Protein AF-A0A7X9A0V8-F1 (afdb_monomer_lite)

pLDDT: mean 84.68, std 9.71, range [52.78, 97.81]

Radius of gyration: 32.6 Å; chains: 1; bounding box: 62×37×92 Å

Structure (mmCIF, N/CA/C/O backbone):
data_AF-A0A7X9A0V8-F1
#
_entry.id   AF-A0A7X9A0V8-F1
#
loop_
_atom_site.group_PDB
_atom_site.id
_atom_site.type_symbol
_atom_site.label_atom_id
_atom_site.label_alt_id
_atom_site.label_comp_id
_atom_site.label_asym_id
_atom_site.label_entity_id
_atom_site.label_seq_id
_atom_site.pdbx_PDB_ins_code
_atom_site.Cartn_x
_atom_site.Cartn_y
_atom_site.Cartn_z
_atom_site.occupancy
_atom_site.B_iso_or_equiv
_atom_site.auth_seq_id
_atom_site.auth_comp_id
_atom_site.auth_asym_id
_atom_site.auth_atom_id
_atom_site.pdbx_PDB_model_num
ATOM 1 N N . MET A 1 1 ? 18.639 3.190 -56.433 1.00 62.88 1 MET A N 1
ATOM 2 C CA . MET A 1 1 ? 20.080 3.502 -56.586 1.00 62.88 1 MET A CA 1
ATOM 3 C C . MET A 1 1 ? 20.684 4.210 -55.369 1.00 62.88 1 MET A C 1
ATOM 5 O O . MET A 1 1 ? 21.696 3.742 -54.883 1.00 62.88 1 MET A O 1
ATOM 9 N N . ARG A 1 2 ? 20.093 5.290 -54.826 1.00 81.19 2 ARG A N 1
ATOM 10 C CA . ARG A 1 2 ? 20.694 6.038 -53.695 1.00 81.19 2 ARG A CA 1
ATOM 11 C C . ARG A 1 2 ? 20.488 5.408 -52.312 1.00 81.19 2 ARG A C 1
ATOM 13 O O . ARG A 1 2 ? 21.411 5.387 -51.513 1.00 81.19 2 ARG A O 1
ATOM 20 N N . PHE A 1 3 ? 19.305 4.854 -52.045 1.00 81.00 3 PHE A N 1
ATOM 21 C CA . PHE A 1 3 ? 18.973 4.303 -50.724 1.00 81.00 3 PHE A CA 1
ATOM 22 C C . PHE A 1 3 ? 19.807 3.061 -50.373 1.00 81.00 3 PHE A C 1
ATOM 24 O O . PHE A 1 3 ? 20.340 2.962 -49.276 1.00 81.00 3 PHE A O 1
ATOM 31 N N . ALA A 1 4 ? 19.998 2.159 -51.343 1.00 82.25 4 ALA A N 1
ATOM 32 C CA . ALA A 1 4 ? 20.848 0.980 -51.182 1.00 82.25 4 ALA A CA 1
ATOM 33 C C . ALA A 1 4 ? 22.310 1.352 -50.876 1.00 82.25 4 ALA A C 1
ATOM 35 O O . ALA A 1 4 ? 22.925 0.725 -50.023 1.00 82.25 4 ALA A O 1
ATOM 36 N N . PHE A 1 5 ? 22.827 2.407 -51.517 1.00 84.88 5 PHE A N 1
ATOM 37 C CA . PHE A 1 5 ? 24.180 2.916 -51.285 1.00 84.88 5 PHE A CA 1
ATOM 38 C C . PHE A 1 5 ? 24.338 3.544 -49.889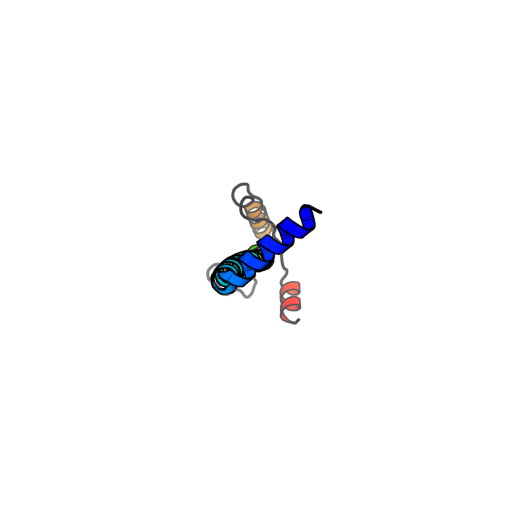 1.00 84.88 5 PHE A C 1
ATOM 40 O O . PHE A 1 5 ? 25.293 3.260 -49.176 1.00 84.88 5 PHE A O 1
ATOM 47 N N . ILE A 1 6 ? 23.362 4.345 -49.453 1.00 86.38 6 ILE A N 1
ATOM 48 C CA . ILE A 1 6 ? 23.363 4.950 -48.110 1.00 86.38 6 ILE A CA 1
ATOM 49 C C . ILE A 1 6 ? 23.315 3.862 -47.026 1.00 86.38 6 ILE A C 1
ATOM 51 O O . ILE A 1 6 ? 24.054 3.923 -46.043 1.00 86.38 6 ILE A O 1
ATOM 55 N N . VAL A 1 7 ? 22.483 2.836 -47.221 1.00 86.81 7 VAL A N 1
ATOM 56 C CA . VAL A 1 7 ? 22.379 1.695 -46.303 1.00 86.81 7 VAL A CA 1
ATOM 57 C C . VAL A 1 7 ? 23.680 0.888 -46.276 1.00 86.81 7 VAL A C 1
ATOM 59 O O . VAL A 1 7 ? 24.153 0.563 -45.188 1.00 86.81 7 VAL A O 1
ATOM 62 N N . SER A 1 8 ? 24.309 0.616 -47.427 1.00 84.75 8 SER A N 1
ATOM 63 C CA . SER A 1 8 ? 25.585 -0.113 -47.472 1.00 84.75 8 SER A CA 1
ATOM 64 C C . SER A 1 8 ? 26.728 0.645 -46.795 1.00 84.75 8 SER A C 1
ATOM 66 O O . SER A 1 8 ? 27.509 0.035 -46.063 1.00 84.75 8 SER A O 1
ATOM 68 N N . GLU A 1 9 ? 26.797 1.966 -46.973 1.00 85.25 9 GLU A N 1
ATOM 69 C CA . GLU A 1 9 ? 27.818 2.807 -46.335 1.00 85.25 9 GLU A CA 1
ATOM 70 C C . GLU A 1 9 ? 27.633 2.833 -44.808 1.00 85.25 9 GLU A C 1
ATOM 72 O O . GLU A 1 9 ? 28.583 2.678 -44.039 1.00 85.25 9 GLU A O 1
ATOM 77 N N . THR A 1 10 ? 26.378 2.938 -44.358 1.00 86.44 10 THR A N 1
ATOM 78 C CA . THR A 1 10 ? 26.016 2.951 -42.932 1.00 86.44 10 THR A CA 1
ATOM 79 C C . THR A 1 10 ? 26.315 1.605 -42.264 1.00 86.44 10 THR A C 1
ATOM 81 O O . THR A 1 10 ? 26.906 1.566 -41.186 1.00 86.44 10 THR A O 1
ATOM 84 N N . LEU A 1 11 ? 25.986 0.484 -42.918 1.00 86.88 11 LEU A N 1
ATOM 85 C CA . LEU A 1 11 ? 26.322 -0.870 -42.450 1.00 86.88 11 LEU A CA 1
ATOM 86 C C . LEU A 1 11 ? 27.836 -1.096 -42.356 1.00 86.88 11 LEU A C 1
ATOM 88 O O . LEU A 1 11 ? 28.306 -1.737 -41.414 1.00 86.88 11 LEU A O 1
ATOM 92 N N . SER A 1 12 ? 28.602 -0.553 -43.305 1.00 87.50 12 SER A N 1
ATOM 93 C CA . SER A 1 12 ? 30.067 -0.568 -43.257 1.00 87.50 12 SER A CA 1
ATOM 94 C C . SER A 1 12 ? 30.593 0.230 -42.054 1.00 87.50 12 SER A C 1
ATOM 96 O O . SER A 1 12 ? 31.433 -0.264 -41.297 1.00 87.50 12 SER A O 1
ATOM 98 N N . GLY A 1 13 ? 30.023 1.415 -41.802 1.00 84.69 13 GLY A N 1
ATOM 99 C CA . GLY A 1 13 ? 30.331 2.245 -40.633 1.00 84.69 13 GLY A CA 1
ATOM 100 C C . GLY A 1 13 ? 30.035 1.561 -39.293 1.00 84.69 13 GLY A C 1
ATOM 101 O O . GLY A 1 13 ? 30.864 1.623 -38.380 1.00 84.69 13 GLY A O 1
ATOM 102 N N . ILE A 1 14 ? 28.906 0.848 -39.194 1.00 88.06 14 ILE A N 1
ATOM 103 C CA . ILE A 1 14 ? 28.520 0.061 -38.010 1.00 88.06 14 ILE A CA 1
ATOM 104 C C . ILE A 1 14 ? 29.478 -1.114 -37.797 1.00 88.06 14 ILE A C 1
ATOM 106 O O . ILE A 1 14 ? 29.947 -1.316 -36.680 1.00 88.06 14 ILE A O 1
ATOM 110 N N . ARG A 1 15 ? 29.822 -1.871 -38.849 1.00 88.56 15 ARG A N 1
ATOM 111 C CA . ARG A 1 15 ? 30.774 -2.993 -38.739 1.00 88.56 15 ARG A CA 1
ATOM 112 C C . ARG A 1 15 ? 32.147 -2.542 -38.260 1.00 88.56 15 ARG A C 1
ATOM 114 O O . ARG A 1 15 ? 32.778 -3.236 -37.470 1.00 88.56 15 ARG A O 1
ATOM 121 N N . ARG A 1 16 ? 32.604 -1.378 -38.719 1.00 90.12 16 ARG A N 1
ATOM 122 C CA . ARG A 1 16 ? 33.923 -0.848 -38.362 1.00 90.12 16 ARG A CA 1
ATOM 123 C C . ARG A 1 16 ? 33.983 -0.293 -36.935 1.00 90.12 16 ARG A C 1
ATOM 125 O O . ARG A 1 16 ? 35.055 -0.290 -36.347 1.00 90.12 16 ARG A O 1
ATOM 132 N N . ASN A 1 17 ? 32.844 0.113 -36.369 1.00 91.94 17 ASN A N 1
ATOM 133 C CA . ASN A 1 17 ? 32.723 0.649 -35.006 1.00 91.94 17 ASN A CA 1
ATOM 134 C C . ASN A 1 17 ? 31.831 -0.220 -34.104 1.00 91.94 17 ASN A C 1
ATOM 136 O O . ASN A 1 17 ? 31.185 0.280 -33.182 1.00 91.94 17 ASN A O 1
ATOM 140 N N . LEU A 1 18 ? 31.796 -1.530 -34.363 1.00 91.56 18 LEU A N 1
ATOM 141 C CA . LEU A 1 18 ? 30.835 -2.452 -33.757 1.00 91.56 18 LEU A CA 1
ATOM 142 C C . LEU A 1 18 ? 30.875 -2.427 -32.220 1.00 91.56 18 LEU A C 1
ATOM 144 O O . LEU A 1 18 ? 29.832 -2.398 -31.578 1.00 91.56 18 LEU A O 1
ATOM 148 N N . SER A 1 19 ? 32.075 -2.384 -31.633 1.00 93.38 19 SER A N 1
ATOM 149 C CA . SER A 1 19 ? 32.269 -2.385 -30.174 1.00 93.38 19 SER A CA 1
ATOM 150 C C . SER A 1 19 ? 31.623 -1.173 -29.488 1.00 93.38 19 SER A C 1
ATOM 152 O O . SER A 1 19 ? 30.896 -1.311 -28.500 1.00 93.38 19 SER A O 1
ATOM 154 N N . MET A 1 20 ? 31.818 0.022 -30.054 1.00 93.56 20 MET A N 1
ATOM 155 C CA . MET A 1 20 ? 31.219 1.253 -29.535 1.00 93.56 20 MET A CA 1
ATOM 156 C C . MET A 1 20 ? 29.691 1.222 -29.673 1.00 93.56 20 MET A C 1
ATOM 158 O O . MET A 1 20 ? 28.985 1.552 -28.725 1.00 93.56 20 MET A O 1
ATOM 162 N N . VAL A 1 21 ? 29.177 0.764 -30.821 1.00 92.81 21 VAL A N 1
ATOM 163 C CA . VAL A 1 21 ? 27.730 0.660 -31.073 1.00 92.81 21 VAL A CA 1
ATOM 164 C C . VAL A 1 21 ? 27.066 -0.321 -30.106 1.00 92.81 21 VAL A C 1
ATOM 166 O O . VAL A 1 21 ? 26.046 0.016 -29.507 1.00 92.81 21 VAL A O 1
ATOM 169 N N . ILE A 1 22 ? 27.656 -1.503 -29.899 1.00 94.56 22 ILE A N 1
ATOM 170 C CA . ILE A 1 22 ? 27.144 -2.496 -28.943 1.00 94.56 22 ILE A CA 1
ATOM 171 C C . ILE A 1 22 ? 27.100 -1.905 -27.534 1.00 94.56 22 ILE A C 1
ATOM 173 O O . ILE A 1 22 ? 26.100 -2.070 -26.842 1.00 94.56 22 ILE A O 1
ATOM 177 N N . SER A 1 23 ? 28.145 -1.180 -27.126 1.00 95.69 23 SER A N 1
ATOM 178 C CA . SER A 1 23 ? 28.209 -0.568 -25.795 1.00 95.69 23 SER A CA 1
ATOM 179 C C . SER A 1 23 ? 27.067 0.426 -25.570 1.00 95.69 23 SER A C 1
ATOM 181 O O . SER A 1 23 ? 26.398 0.372 -24.541 1.00 95.69 23 SER A O 1
ATOM 183 N N . VAL A 1 24 ? 26.794 1.290 -26.552 1.00 94.19 24 VAL A N 1
ATOM 184 C CA . VAL A 1 24 ? 25.691 2.261 -26.479 1.00 94.19 24 VAL A CA 1
ATOM 185 C C . VAL A 1 24 ? 24.340 1.550 -26.395 1.00 94.19 24 VAL A C 1
ATOM 187 O O . VAL A 1 24 ? 23.545 1.855 -25.510 1.00 94.19 24 VAL A O 1
ATOM 190 N N . VAL A 1 25 ? 24.097 0.562 -27.263 1.00 95.88 25 VAL A N 1
ATOM 191 C CA . VAL A 1 25 ? 22.834 -0.193 -27.274 1.00 95.88 25 VAL A CA 1
ATOM 192 C C . VAL A 1 25 ? 22.613 -0.922 -25.952 1.00 95.88 25 VAL A C 1
ATOM 194 O O . VAL A 1 25 ? 21.511 -0.879 -25.409 1.00 95.88 25 VAL A O 1
ATOM 197 N N . LEU A 1 26 ? 23.654 -1.555 -25.409 1.00 96.81 26 LEU A N 1
ATOM 198 C CA . LEU A 1 26 ? 23.583 -2.296 -24.154 1.00 96.81 26 LEU A CA 1
ATOM 199 C C . LEU A 1 26 ? 23.239 -1.361 -22.986 1.00 96.81 26 LEU A C 1
ATOM 201 O O . LEU A 1 26 ? 22.338 -1.664 -22.208 1.00 96.81 26 LEU A O 1
ATOM 205 N N . VAL A 1 27 ? 23.880 -0.193 -22.898 1.00 96.88 27 VAL A N 1
ATOM 206 C CA . VAL A 1 27 ? 23.588 0.798 -21.848 1.00 96.88 27 VAL A CA 1
ATOM 207 C C . VAL A 1 27 ? 22.156 1.332 -21.949 1.00 96.88 27 VAL A C 1
ATOM 209 O O . VAL A 1 27 ? 21.463 1.432 -20.931 1.00 96.88 27 VAL A O 1
ATOM 212 N N . THR A 1 28 ? 21.677 1.643 -23.158 1.00 96.31 28 THR A N 1
ATOM 213 C CA . THR A 1 28 ? 20.293 2.098 -23.361 1.00 96.31 28 THR A CA 1
ATOM 214 C C . THR A 1 28 ? 19.290 0.996 -23.025 1.00 96.31 28 THR A C 1
ATOM 216 O O . THR A 1 28 ? 18.299 1.260 -22.346 1.00 96.31 28 THR A O 1
ATOM 219 N N . PHE A 1 29 ? 19.561 -0.245 -23.436 1.00 97.69 29 PHE A N 1
ATOM 220 C CA . PHE A 1 29 ? 18.713 -1.398 -23.142 1.00 97.69 29 PHE A CA 1
ATOM 221 C C . PHE A 1 29 ? 18.594 -1.651 -21.638 1.00 97.69 29 PHE A C 1
ATOM 223 O O . PHE A 1 29 ? 17.484 -1.807 -21.128 1.00 97.69 29 PHE A O 1
ATOM 230 N N . ILE A 1 30 ? 19.718 -1.637 -20.915 1.00 97.44 30 ILE A N 1
ATOM 231 C CA . ILE A 1 30 ? 19.723 -1.794 -19.459 1.00 97.44 30 ILE A CA 1
ATOM 232 C C . ILE A 1 30 ? 18.904 -0.675 -18.810 1.00 97.44 30 ILE A C 1
ATOM 234 O O . ILE A 1 30 ? 18.000 -0.962 -18.028 1.00 97.44 30 ILE A O 1
ATOM 238 N N . SER A 1 31 ? 19.150 0.584 -19.182 1.00 97.81 31 SER A N 1
ATOM 239 C CA . SER A 1 31 ? 18.413 1.732 -18.635 1.00 97.81 31 SER A CA 1
ATOM 240 C C . SER A 1 31 ? 16.898 1.601 -18.840 1.00 97.81 31 SER A C 1
ATOM 242 O O . SER A 1 31 ? 16.131 1.752 -17.891 1.00 97.81 31 SER A O 1
ATOM 244 N N . LEU A 1 32 ? 16.457 1.251 -20.053 1.00 97.19 32 LEU A N 1
ATOM 245 C CA . LEU A 1 32 ? 15.036 1.053 -20.360 1.00 97.19 32 LEU A CA 1
ATOM 246 C C . LEU A 1 32 ? 14.437 -0.142 -19.613 1.00 97.19 32 LEU A C 1
ATOM 248 O O . LEU A 1 32 ? 13.294 -0.072 -19.170 1.00 97.19 32 LEU A O 1
ATOM 252 N N . THR A 1 33 ? 15.208 -1.214 -19.428 1.00 97.12 33 THR A N 1
ATOM 253 C CA . THR A 1 33 ? 14.768 -2.395 -18.673 1.00 97.12 33 THR A CA 1
ATOM 254 C C . THR A 1 33 ? 14.529 -2.051 -17.207 1.00 97.12 33 THR A C 1
ATOM 256 O O . THR A 1 33 ? 13.507 -2.449 -16.648 1.00 97.12 33 THR A O 1
ATOM 259 N N . PHE A 1 34 ? 15.419 -1.270 -16.588 1.00 97.38 34 PHE A N 1
ATOM 260 C CA . PHE A 1 34 ? 15.240 -0.808 -15.211 1.00 97.38 34 PHE A CA 1
ATOM 261 C C . PHE A 1 34 ? 14.017 0.099 -15.070 1.00 97.38 34 PHE A C 1
ATOM 263 O O . PHE A 1 34 ? 13.224 -0.102 -14.153 1.00 97.38 34 PHE A O 1
ATOM 270 N N . VAL A 1 35 ? 13.813 1.038 -15.999 1.00 97.25 35 VAL A N 1
ATOM 271 C CA . VAL A 1 35 ? 12.619 1.901 -16.006 1.00 97.25 35 VAL A CA 1
ATOM 272 C C . VAL A 1 35 ? 11.340 1.074 -16.175 1.00 97.25 35 VAL A C 1
ATOM 274 O O . VAL A 1 35 ? 10.388 1.259 -15.419 1.00 97.25 35 VAL A O 1
ATOM 277 N N . GLY A 1 36 ? 11.322 0.122 -17.111 1.00 95.75 36 GLY A N 1
ATOM 278 C CA . GLY A 1 36 ? 10.181 -0.773 -17.320 1.00 95.75 36 GLY A CA 1
ATOM 279 C C . GLY A 1 36 ? 9.876 -1.634 -16.091 1.00 95.75 36 GLY A C 1
ATOM 280 O O . GLY A 1 36 ? 8.729 -1.711 -15.655 1.00 95.75 36 GLY A O 1
ATOM 281 N N . SER A 1 37 ? 10.909 -2.221 -15.483 1.00 96.25 37 SER A N 1
ATOM 282 C CA . SER A 1 37 ? 10.785 -3.039 -14.268 1.00 96.25 37 SER A CA 1
ATOM 283 C C . SER A 1 37 ? 10.286 -2.218 -13.078 1.00 96.25 37 SER A C 1
ATOM 285 O O . SER A 1 37 ? 9.411 -2.672 -12.346 1.00 96.25 37 SER A O 1
ATOM 287 N N . ALA A 1 38 ? 10.787 -0.990 -12.910 1.00 95.25 38 ALA A N 1
ATOM 288 C CA . ALA A 1 38 ? 10.322 -0.073 -11.875 1.00 95.25 38 ALA A CA 1
ATOM 289 C C . ALA A 1 38 ? 8.837 0.275 -12.050 1.00 95.25 38 ALA A C 1
ATOM 291 O O . ALA A 1 38 ? 8.095 0.267 -11.071 1.00 95.25 38 ALA A O 1
ATOM 292 N N . GLY A 1 39 ? 8.381 0.501 -13.287 1.00 95.31 39 GLY A N 1
ATOM 293 C CA . GLY A 1 39 ? 6.965 0.727 -13.581 1.00 95.31 39 GLY A CA 1
ATOM 294 C C . GLY A 1 39 ? 6.085 -0.471 -13.211 1.00 95.31 39 GLY A C 1
ATOM 295 O O . GLY A 1 39 ? 5.057 -0.301 -12.555 1.00 95.31 39 GLY A O 1
ATOM 296 N N . LEU A 1 40 ? 6.510 -1.691 -13.556 1.00 94.19 40 LEU A N 1
ATOM 297 C CA . LEU A 1 40 ? 5.789 -2.917 -13.188 1.00 94.19 40 LEU A CA 1
ATOM 298 C C . LEU A 1 40 ? 5.733 -3.122 -11.668 1.00 94.19 40 LEU A C 1
ATOM 300 O O . LEU A 1 40 ? 4.672 -3.434 -11.126 1.00 94.19 40 LEU A O 1
ATOM 304 N N . LEU A 1 41 ? 6.847 -2.900 -10.966 1.00 91.75 41 LEU A N 1
ATOM 305 C CA . LEU A 1 41 ? 6.887 -2.964 -9.504 1.00 91.75 41 LEU A CA 1
ATOM 306 C C . LEU A 1 41 ? 5.994 -1.898 -8.869 1.00 91.75 41 LE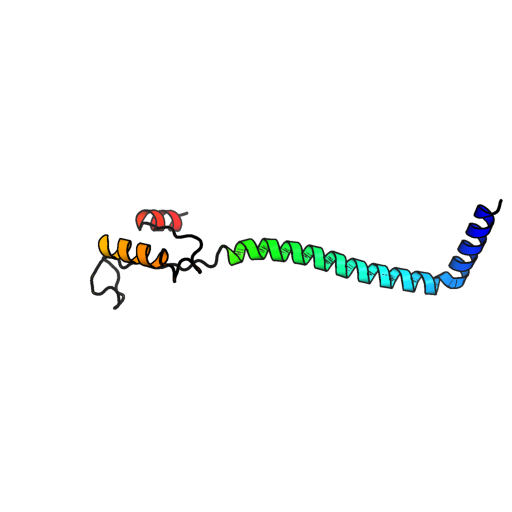U A C 1
ATOM 308 O O . LEU A 1 41 ? 5.301 -2.188 -7.901 1.00 91.75 41 LEU A O 1
ATOM 312 N N . GLN A 1 42 ? 5.950 -0.687 -9.423 1.00 87.81 42 GLN A N 1
ATOM 313 C CA . GLN A 1 42 ? 5.065 0.365 -8.933 1.00 87.81 42 GLN A CA 1
ATOM 314 C C . GLN A 1 42 ? 3.586 -0.014 -9.088 1.00 87.81 42 GLN A C 1
ATOM 316 O O . GLN A 1 42 ? 2.796 0.250 -8.184 1.00 87.81 4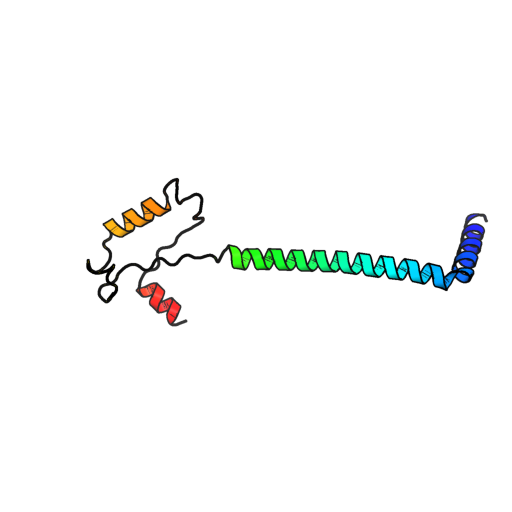2 GLN A O 1
ATOM 321 N N . MET A 1 43 ? 3.208 -0.682 -10.184 1.00 87.06 43 MET A N 1
ATOM 322 C CA . MET A 1 43 ? 1.850 -1.211 -10.357 1.00 87.06 43 MET A CA 1
ATOM 323 C C . MET A 1 43 ? 1.518 -2.281 -9.312 1.00 87.06 43 MET A C 1
ATOM 325 O O . MET A 1 43 ? 0.443 -2.224 -8.717 1.00 87.06 43 MET A O 1
ATOM 329 N N . GLN A 1 44 ? 2.443 -3.207 -9.034 1.00 81.50 44 GLN A N 1
ATOM 330 C CA . GLN A 1 44 ? 2.259 -4.194 -7.962 1.00 81.50 44 GLN A CA 1
ATOM 331 C C . GLN A 1 44 ? 2.162 -3.530 -6.588 1.00 81.50 44 GLN A C 1
ATOM 333 O O . GLN A 1 44 ? 1.283 -3.875 -5.808 1.00 81.50 44 GLN A O 1
ATOM 338 N N . ILE A 1 45 ? 3.011 -2.541 -6.297 1.00 81.62 45 ILE A N 1
ATOM 339 C CA . ILE A 1 45 ? 2.960 -1.789 -5.041 1.00 81.62 45 ILE A CA 1
ATOM 340 C C . ILE A 1 45 ? 1.621 -1.074 -4.902 1.00 81.62 45 ILE A C 1
ATOM 342 O O . ILE A 1 45 ? 1.056 -1.107 -3.823 1.00 81.62 45 ILE A O 1
ATOM 346 N N . ASN A 1 46 ? 1.086 -0.451 -5.951 1.00 76.25 46 ASN A N 1
ATOM 347 C CA . ASN A 1 46 ? -0.211 0.220 -5.863 1.00 76.25 46 ASN A CA 1
ATOM 348 C C . ASN A 1 46 ? -1.359 -0.766 -5.602 1.00 76.25 46 ASN A C 1
ATOM 350 O O . ASN A 1 46 ? -2.231 -0.468 -4.793 1.00 76.25 46 ASN A O 1
ATOM 354 N N . GLN A 1 47 ? -1.327 -1.953 -6.215 1.00 71.75 47 GLN A N 1
ATOM 355 C CA . GLN A 1 47 ? -2.306 -3.009 -5.930 1.00 71.75 47 GLN A CA 1
ATOM 356 C C . GLN A 1 47 ? -2.162 -3.553 -4.502 1.00 71.75 47 GLN A C 1
ATOM 358 O O . GLN A 1 47 ? -3.157 -3.718 -3.804 1.00 71.75 47 GLN A O 1
ATOM 363 N N . MET A 1 48 ? -0.929 -3.767 -4.030 1.00 64.06 48 MET A N 1
ATOM 364 C CA . MET A 1 48 ? -0.688 -4.177 -2.645 1.00 64.06 48 MET A CA 1
ATOM 365 C C . MET A 1 48 ? -1.065 -3.077 -1.652 1.00 64.06 48 MET A C 1
ATOM 367 O O . MET A 1 48 ? -1.597 -3.371 -0.592 1.00 64.06 48 MET A O 1
ATOM 371 N N . LYS A 1 49 ? -0.824 -1.806 -1.979 1.00 59.66 49 LYS A N 1
ATOM 372 C CA . LYS A 1 49 ? -1.228 -0.680 -1.141 1.00 59.66 49 LYS A CA 1
ATOM 373 C C . LYS A 1 49 ? -2.741 -0.629 -0.995 1.00 59.66 49 LYS A C 1
ATOM 375 O O . LYS A 1 49 ? -3.162 -0.518 0.139 1.00 5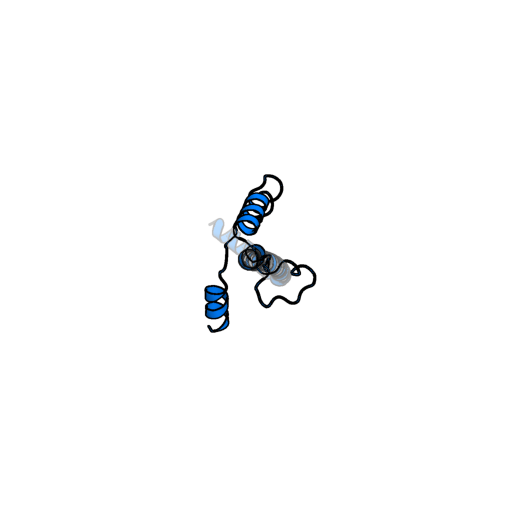9.66 49 LYS A O 1
ATOM 380 N N . GLY A 1 50 ? -3.535 -0.792 -2.055 1.00 59.88 50 GLY A N 1
ATOM 381 C CA . GLY A 1 50 ? -4.997 -0.901 -1.909 1.00 59.88 50 GLY A CA 1
ATOM 382 C C . GLY A 1 50 ? -5.377 -1.914 -0.824 1.00 59.88 50 GLY A C 1
ATOM 383 O O . GLY A 1 50 ? -5.978 -1.556 0.175 1.00 59.88 50 GLY A O 1
ATOM 384 N N . TYR A 1 51 ? -4.828 -3.128 -0.908 1.00 55.97 51 TYR A N 1
ATOM 385 C CA . TYR A 1 51 ? -5.082 -4.183 0.077 1.00 55.97 51 TYR A CA 1
ATOM 386 C C . TYR A 1 51 ? -4.681 -3.845 1.528 1.00 55.97 51 TYR A C 1
ATOM 388 O O . TYR A 1 51 ? -5.338 -4.300 2.458 1.00 55.97 51 TYR A O 1
ATOM 396 N N . TRP A 1 52 ? -3.593 -3.099 1.749 1.00 57.28 52 TRP A N 1
ATOM 397 C CA . TRP A 1 52 ? -3.124 -2.754 3.102 1.00 57.28 52 TRP A CA 1
ATOM 398 C C . TRP A 1 52 ? -3.702 -1.439 3.636 1.00 57.28 52 TRP A C 1
ATOM 400 O O . TRP A 1 52 ? -3.866 -1.310 4.844 1.00 57.28 52 TRP A O 1
ATOM 410 N N . TYR A 1 53 ? -3.989 -0.471 2.763 1.00 52.78 53 TYR A N 1
ATOM 411 C CA . TYR A 1 53 ? -4.607 0.804 3.131 1.00 52.78 53 TYR A CA 1
ATOM 412 C C . TYR A 1 53 ? -6.110 0.634 3.388 1.00 52.78 53 TYR A C 1
ATOM 414 O O . TYR A 1 53 ? -6.592 1.227 4.346 1.00 52.78 53 TYR A O 1
ATOM 422 N N . ASP A 1 54 ? -6.798 -0.243 2.643 1.00 57.66 54 ASP A N 1
ATOM 423 C CA . ASP A 1 54 ? -8.197 -0.623 2.916 1.00 57.66 54 ASP A CA 1
ATOM 424 C C . ASP A 1 54 ? -8.337 -1.419 4.228 1.00 57.66 54 ASP A C 1
ATOM 426 O O . ASP A 1 54 ? -9.415 -1.493 4.801 1.00 57.66 54 ASP A O 1
ATOM 430 N N . ARG A 1 55 ? -7.242 -2.008 4.730 1.00 59.22 55 ARG A N 1
ATOM 431 C CA . ARG A 1 55 ? -7.215 -2.839 5.946 1.00 59.22 55 ARG A CA 1
ATOM 432 C C . ARG A 1 55 ? -6.657 -2.144 7.184 1.00 59.22 55 ARG A C 1
ATOM 434 O O . ARG A 1 55 ? -6.321 -2.821 8.158 1.00 59.22 55 ARG A O 1
ATOM 441 N N . VAL A 1 56 ? -6.512 -0.818 7.188 1.00 68.56 56 VAL A N 1
ATOM 442 C CA . VAL A 1 56 ? -6.233 -0.103 8.446 1.00 68.56 56 VAL A CA 1
ATOM 443 C C . VAL A 1 56 ? -7.534 -0.028 9.243 1.00 68.56 56 VAL A C 1
ATOM 445 O O . VAL A 1 56 ? -8.174 1.011 9.349 1.00 68.56 56 VAL A O 1
ATOM 448 N N . GLU A 1 57 ? -7.938 -1.174 9.776 1.00 70.44 57 GLU A N 1
ATOM 449 C CA . GLU A 1 57 ? -9.136 -1.334 10.584 1.00 70.44 57 GLU A CA 1
ATOM 450 C C . GLU A 1 57 ? -8.799 -1.048 12.047 1.00 70.44 57 GLU A C 1
ATOM 452 O O . GLU A 1 57 ? -7.808 -1.536 12.601 1.00 70.44 57 GLU A O 1
ATOM 457 N N . VAL A 1 58 ? -9.637 -0.237 12.689 1.00 80.19 58 VAL A N 1
ATOM 458 C CA . VAL A 1 58 ? -9.567 0.006 14.129 1.00 80.19 58 VAL A CA 1
ATOM 459 C C . VAL A 1 58 ? -10.701 -0.770 14.781 1.00 80.19 58 VAL A C 1
ATOM 461 O O . VAL A 1 58 ? -11.860 -0.375 14.696 1.00 80.19 58 VAL A O 1
ATOM 464 N N . ALA A 1 59 ? -10.365 -1.870 15.453 1.00 83.88 59 ALA A N 1
ATOM 465 C CA . ALA A 1 59 ? -11.337 -2.651 16.206 1.00 83.88 59 ALA A CA 1
ATOM 466 C C . ALA A 1 59 ? -11.652 -1.970 17.548 1.00 83.88 59 ALA A C 1
ATOM 468 O O . ALA A 1 59 ? -10.775 -1.806 18.403 1.00 83.88 59 ALA A O 1
ATOM 469 N N . ILE A 1 60 ? -12.915 -1.586 17.743 1.00 86.25 60 ILE A N 1
ATOM 470 C CA . ILE A 1 60 ? -13.418 -1.037 19.005 1.00 86.25 60 ILE A CA 1
ATOM 471 C C . ILE A 1 60 ? -14.161 -2.150 19.745 1.00 86.25 60 ILE A C 1
ATOM 473 O O . ILE A 1 60 ? -15.315 -2.451 19.452 1.00 86.25 60 ILE A O 1
ATOM 477 N N . PHE A 1 61 ? -13.501 -2.762 20.726 1.00 87.50 61 PHE A N 1
ATOM 478 C CA . PHE A 1 61 ? -14.120 -3.800 21.547 1.00 87.50 61 PHE A CA 1
ATOM 479 C C . PHE A 1 61 ? -15.048 -3.181 22.592 1.00 87.50 61 PHE A C 1
ATOM 481 O O . PHE A 1 61 ? -14.608 -2.443 23.478 1.00 87.50 61 PHE A O 1
ATOM 488 N N . LEU A 1 62 ? -16.337 -3.498 22.493 1.00 87.69 62 LEU A N 1
ATOM 489 C CA . LEU A 1 62 ? -17.338 -3.082 23.468 1.00 87.69 62 LEU A CA 1
ATOM 490 C C . LEU A 1 62 ? -17.321 -4.009 24.688 1.00 87.69 62 LEU A C 1
ATOM 492 O O . LEU A 1 62 ? -17.078 -5.211 24.578 1.00 87.69 62 LEU A O 1
ATOM 496 N N . CYS A 1 63 ? -17.607 -3.444 25.858 1.00 88.88 63 CYS A N 1
ATOM 497 C CA . CYS A 1 63 ? -17.718 -4.207 27.095 1.00 88.88 63 CYS A CA 1
ATOM 498 C C . CYS A 1 63 ? -18.875 -5.214 27.015 1.00 88.88 63 CYS A C 1
ATOM 500 O O . CYS A 1 63 ? -19.987 -4.869 26.607 1.00 88.88 63 CYS A O 1
ATOM 502 N N . ASN A 1 64 ? -18.615 -6.441 27.458 1.00 85.19 64 ASN A N 1
ATOM 503 C CA . ASN A 1 64 ? -19.597 -7.514 27.627 1.00 85.19 64 ASN A CA 1
ATOM 504 C C . ASN A 1 64 ? -19.728 -7.912 29.109 1.00 85.19 64 ASN A C 1
ATOM 506 O O . ASN A 1 64 ? -18.950 -7.461 29.951 1.00 85.19 64 ASN A O 1
ATOM 510 N N . ASP A 1 65 ? -20.673 -8.799 29.430 1.00 80.50 65 ASP A N 1
ATOM 511 C CA . ASP A 1 65 ? -20.948 -9.231 30.813 1.00 80.50 65 ASP A CA 1
ATOM 512 C C . ASP A 1 65 ? -19.759 -9.918 31.506 1.00 80.50 65 ASP A C 1
ATOM 514 O O . ASP A 1 65 ? -19.693 -9.995 32.731 1.00 80.50 65 ASP A O 1
ATOM 518 N N . THR A 1 66 ? -18.798 -10.410 30.724 1.00 81.31 66 THR A N 1
ATOM 519 C CA . THR A 1 66 ? -17.592 -11.097 31.208 1.00 81.31 66 THR A CA 1
ATOM 520 C C . THR A 1 66 ? -16.339 -10.218 31.183 1.00 81.31 66 THR A C 1
ATOM 522 O O . THR A 1 66 ? -15.248 -10.683 31.512 1.00 81.31 66 THR A O 1
ATOM 525 N N . SER A 1 67 ? -16.463 -8.952 30.779 1.00 81.62 67 SER A N 1
ATOM 526 C CA . SER A 1 67 ? -15.321 -8.064 30.580 1.00 81.62 67 SER A CA 1
ATOM 527 C C . SER A 1 67 ? -14.723 -7.647 31.919 1.00 81.62 67 SER A C 1
ATOM 529 O O . SER A 1 67 ? -15.361 -6.982 32.727 1.00 81.62 67 SER A O 1
ATOM 531 N N . THR A 1 68 ? -13.460 -8.009 32.145 1.00 79.69 68 THR A N 1
ATOM 532 C CA . THR A 1 68 ? -12.737 -7.733 33.400 1.00 79.69 68 THR A CA 1
ATOM 533 C C . THR A 1 68 ? -11.920 -6.442 33.363 1.00 79.69 68 THR A C 1
ATOM 535 O O . THR A 1 68 ? -11.252 -6.094 34.340 1.00 79.69 68 THR A O 1
ATOM 538 N N . ALA A 1 69 ? -11.950 -5.719 32.241 1.00 81.44 69 ALA A N 1
ATOM 539 C CA . ALA A 1 69 ? -11.244 -4.456 32.095 1.00 81.44 69 ALA A CA 1
ATOM 540 C C . ALA A 1 69 ? -11.807 -3.403 33.061 1.00 81.44 69 ALA A C 1
ATOM 542 O O . ALA A 1 69 ? -13.019 -3.264 33.211 1.00 81.44 69 ALA A O 1
ATOM 543 N N . ALA A 1 70 ? -10.928 -2.603 33.673 1.00 79.69 70 ALA A N 1
ATOM 544 C CA . ALA A 1 70 ? -11.335 -1.539 34.596 1.00 79.69 70 ALA A CA 1
ATOM 545 C C . ALA A 1 70 ? -12.252 -0.488 33.933 1.00 79.69 70 ALA A C 1
ATOM 547 O O . ALA A 1 70 ? -13.088 0.115 34.602 1.00 79.69 70 ALA A O 1
ATOM 548 N N . SER A 1 71 ? -12.131 -0.303 32.614 1.00 80.00 71 SER A N 1
ATOM 549 C CA . SER A 1 71 ? -13.012 0.543 31.798 1.00 80.00 71 SER A CA 1
ATOM 550 C C . SER A 1 71 ? -14.433 -0.013 31.642 1.00 80.00 71 SER A C 1
ATOM 552 O O . SER A 1 71 ? -15.338 0.741 31.304 1.00 80.00 71 SER A O 1
ATOM 554 N N . CYS A 1 72 ? -14.640 -1.302 31.917 1.00 82.81 72 CYS A N 1
ATOM 555 C CA . CYS A 1 72 ? -15.918 -2.004 31.807 1.00 82.81 72 CYS A CA 1
ATOM 556 C C . CYS A 1 72 ? -16.611 -2.206 33.162 1.00 82.81 72 CYS A C 1
ATOM 558 O O . CYS A 1 72 ? -17.514 -3.027 33.283 1.00 82.81 72 CYS A O 1
ATOM 560 N N . ALA A 1 73 ? -16.232 -1.438 34.191 1.00 78.44 73 ALA A N 1
ATOM 561 C CA . ALA A 1 73 ? -16.834 -1.534 35.524 1.00 78.44 73 ALA A CA 1
ATOM 562 C C . ALA A 1 73 ? -18.360 -1.288 35.542 1.00 78.44 73 ALA A C 1
ATOM 564 O O . ALA A 1 73 ? -19.027 -1.664 36.503 1.00 78.44 73 ALA A O 1
ATOM 565 N N . GLY A 1 74 ? -18.906 -0.662 34.493 1.00 77.94 74 GLY A N 1
ATOM 566 C CA . GLY A 1 74 ? -20.341 -0.432 34.307 1.00 77.94 74 GLY A CA 1
ATOM 567 C C . GLY A 1 74 ? -21.135 -1.623 33.757 1.00 77.94 74 GLY A C 1
ATOM 568 O O . GLY A 1 74 ? -22.354 -1.513 33.669 1.00 77.94 74 GLY A O 1
ATOM 569 N N . GLY A 1 75 ? -20.483 -2.740 33.414 1.00 82.69 75 GLY A N 1
ATOM 570 C CA . GLY A 1 75 ? -21.124 -3.911 32.804 1.00 82.69 75 GLY A CA 1
ATOM 571 C C . GLY A 1 75 ? -21.151 -3.863 31.273 1.00 82.69 75 GLY A C 1
ATOM 572 O O . GLY A 1 75 ? -20.368 -3.139 30.651 1.00 82.69 75 GLY A O 1
ATOM 573 N N . ALA A 1 76 ? -22.027 -4.672 30.669 1.00 85.50 76 ALA A N 1
ATOM 574 C CA . ALA A 1 76 ? -22.195 -4.712 29.221 1.00 85.50 76 ALA A CA 1
ATOM 575 C C . ALA A 1 76 ? -22.692 -3.372 28.659 1.00 85.50 76 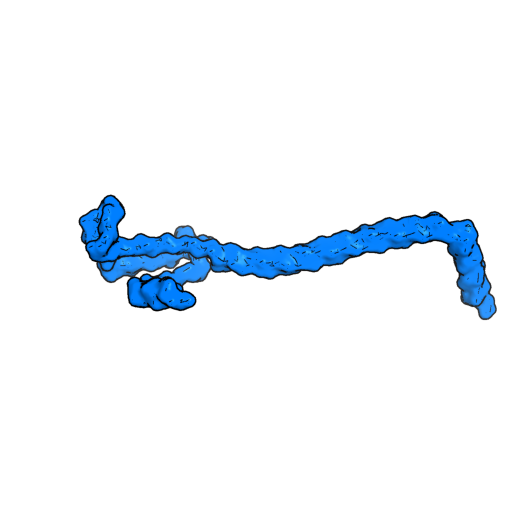ALA A C 1
ATOM 577 O O . ALA A 1 76 ? -23.443 -2.640 29.308 1.00 85.50 76 ALA A O 1
ATOM 578 N N . VAL A 1 77 ? -22.266 -3.064 27.432 1.00 88.31 77 VAL A N 1
ATOM 579 C CA . VAL A 1 77 ? -22.682 -1.850 26.723 1.00 88.31 77 VAL A CA 1
ATOM 580 C C . VAL A 1 77 ? -24.202 -1.824 26.528 1.00 88.31 77 VAL A C 1
ATOM 582 O O . VAL A 1 77 ? -24.804 -2.830 26.153 1.00 88.31 77 VAL A O 1
ATOM 585 N N . THR A 1 78 ? -24.826 -0.669 26.754 1.00 88.62 78 THR A N 1
ATOM 586 C CA . THR A 1 78 ? -26.256 -0.476 26.475 1.00 88.62 78 THR A CA 1
ATOM 587 C C . THR A 1 78 ? -26.489 -0.000 25.042 1.00 88.62 78 THR A C 1
ATOM 589 O O . THR A 1 78 ? -25.605 0.598 24.424 1.00 88.62 78 THR A O 1
ATOM 592 N N . ASP A 1 79 ? -27.710 -0.175 24.533 1.00 87.06 79 ASP A N 1
ATOM 593 C CA . ASP A 1 79 ? -28.092 0.313 23.198 1.00 87.06 79 ASP A CA 1
ATOM 594 C C . ASP A 1 79 ? -27.867 1.827 23.060 1.00 87.06 79 ASP A C 1
ATOM 596 O O . ASP A 1 79 ? -27.272 2.293 22.094 1.00 87.06 79 ASP A O 1
ATOM 600 N N . SER A 1 80 ? -28.205 2.598 24.097 1.00 87.44 80 SER A N 1
ATOM 601 C CA . SER A 1 80 ? -27.977 4.048 24.116 1.00 87.44 80 SER A CA 1
ATOM 602 C C . SER A 1 80 ? -26.496 4.439 24.049 1.00 87.44 80 SER A C 1
ATOM 604 O O . SER A 1 80 ? -26.153 5.498 23.530 1.00 87.44 80 SER A O 1
ATOM 606 N N . GLN A 1 81 ? -25.601 3.625 24.622 1.00 87.94 81 GLN A N 1
ATOM 607 C CA . GLN A 1 81 ? -24.158 3.862 24.539 1.00 87.94 81 GLN A CA 1
ATOM 608 C C . GLN A 1 81 ? -23.629 3.522 23.148 1.00 87.94 81 GLN A C 1
ATOM 610 O O . GLN A 1 81 ? -22.732 4.204 22.662 1.00 87.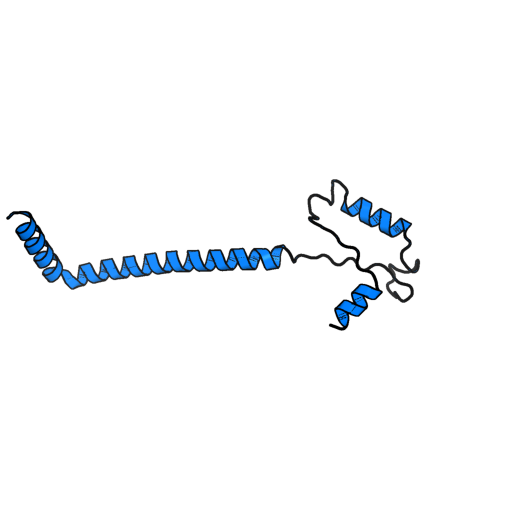94 81 GLN A O 1
ATOM 615 N N . ARG A 1 82 ? -24.200 2.503 22.501 1.00 88.38 82 ARG A N 1
ATOM 616 C CA . ARG A 1 82 ? -23.862 2.141 21.126 1.00 88.38 82 ARG A CA 1
ATOM 617 C C . ARG A 1 82 ? -24.263 3.232 20.141 1.00 88.38 82 ARG A C 1
ATOM 619 O O . ARG A 1 82 ? -23.407 3.697 19.398 1.00 88.38 82 ARG A O 1
ATOM 626 N N . GLU A 1 83 ? -25.499 3.716 20.223 1.00 90.50 83 GLU A N 1
ATOM 627 C CA . GLU A 1 83 ? -25.981 4.831 19.396 1.00 90.50 83 GLU A CA 1
ATOM 628 C C . GLU A 1 83 ? -25.111 6.086 19.571 1.00 90.50 83 GLU A C 1
ATOM 630 O O . GLU A 1 83 ? -24.811 6.791 18.609 1.00 90.50 83 GLU A O 1
ATOM 635 N N . ALA A 1 84 ? -24.649 6.362 20.796 1.00 90.56 84 ALA A N 1
ATOM 636 C CA . ALA A 1 84 ? -23.753 7.486 21.053 1.00 90.56 84 ALA A CA 1
ATOM 637 C C . ALA A 1 84 ? -22.380 7.326 20.372 1.00 90.56 84 ALA A C 1
ATOM 639 O O . ALA A 1 84 ? -21.818 8.316 19.903 1.00 90.56 84 ALA A O 1
ATOM 640 N N . ILE A 1 85 ? -21.846 6.101 20.308 1.00 89.50 85 ILE A N 1
ATOM 641 C CA . ILE A 1 85 ? -20.591 5.798 19.604 1.00 89.50 85 ILE A CA 1
ATOM 642 C C . ILE A 1 85 ? -20.783 5.966 18.095 1.00 89.50 85 ILE A C 1
ATOM 644 O O . ILE A 1 85 ? -19.974 6.639 17.459 1.00 89.50 85 ILE A O 1
ATOM 648 N N . GLU A 1 86 ? -21.864 5.423 17.534 1.00 88.94 86 GLU A N 1
ATOM 649 C CA . GLU A 1 86 ? -22.197 5.551 16.107 1.00 88.94 86 GLU A CA 1
ATOM 650 C C . GLU A 1 86 ? -22.335 7.024 15.701 1.00 88.94 86 GLU A C 1
ATOM 652 O O . GLU A 1 86 ? -21.659 7.489 14.783 1.00 88.94 86 GLU A O 1
ATOM 657 N N . ALA A 1 87 ? -23.083 7.813 16.477 1.00 90.56 87 ALA A N 1
ATOM 658 C CA . ALA A 1 87 ? -23.215 9.251 16.252 1.00 90.56 87 ALA A CA 1
ATOM 659 C C . ALA A 1 87 ? -21.867 9.996 16.312 1.00 90.56 87 ALA A C 1
ATOM 661 O O . ALA A 1 87 ? -21.668 11.012 15.639 1.00 90.56 87 ALA A O 1
ATOM 662 N N . GLN A 1 88 ? -20.922 9.513 17.123 1.00 89.00 88 GLN A N 1
ATOM 663 C CA . GLN A 1 88 ? -19.591 10.101 17.221 1.00 89.00 88 GLN A CA 1
ATOM 664 C C . GLN A 1 88 ? -18.711 9.741 16.017 1.00 89.00 88 GLN A C 1
ATOM 666 O O . GLN A 1 88 ? -17.973 10.610 15.542 1.00 89.00 88 GLN A O 1
ATOM 671 N N . LEU A 1 89 ? -18.823 8.517 15.491 1.00 87.94 89 LEU A N 1
ATOM 672 C CA . LEU A 1 89 ? -18.151 8.078 14.261 1.00 87.94 89 LEU A CA 1
ATOM 673 C C . LEU A 1 89 ? -18.665 8.836 13.027 1.00 87.94 89 LEU A C 1
ATOM 675 O O . LEU A 1 89 ? -17.881 9.195 12.152 1.00 87.94 89 LEU A O 1
ATOM 679 N N . GLU A 1 90 ? -19.953 9.179 13.005 1.00 88.19 90 GLU A N 1
ATOM 680 C CA . GLU A 1 90 ? -20.579 9.973 11.937 1.00 88.19 90 GLU A CA 1
ATOM 681 C C . GLU A 1 90 ? -20.357 11.487 12.067 1.00 88.19 90 GLU A C 1
ATOM 683 O O . GLU A 1 90 ? -20.692 12.266 11.170 1.00 88.19 90 GLU A O 1
ATOM 688 N N . SER A 1 91 ? -19.781 11.944 13.181 1.00 88.81 91 SER A N 1
ATOM 689 C CA . SER A 1 91 ? -19.554 13.369 13.414 1.00 88.81 91 SER A CA 1
ATOM 690 C C . SER A 1 91 ? -18.629 13.985 12.354 1.00 88.81 91 SER A C 1
ATOM 692 O O . SER A 1 91 ? -17.749 13.327 11.798 1.00 88.81 91 SER A O 1
ATOM 694 N N . GLN A 1 92 ? -18.747 15.296 12.112 1.00 81.50 92 GLN A N 1
ATOM 695 C CA . GLN A 1 92 ? -17.875 16.019 11.163 1.00 81.50 92 GLN A CA 1
ATOM 696 C C . GLN A 1 92 ? -16.372 15.897 11.477 1.00 81.50 92 GLN A C 1
ATOM 698 O O . GLN A 1 92 ? -15.539 16.128 10.607 1.00 81.50 92 GLN A O 1
ATOM 703 N N . GLN A 1 93 ? -16.017 15.574 12.722 1.00 82.69 93 GLN A N 1
ATOM 704 C CA . GLN A 1 93 ? -14.628 15.422 13.152 1.00 82.69 93 GLN A CA 1
ATOM 705 C C . GLN A 1 93 ? -14.082 14.022 12.844 1.00 82.69 93 GLN A C 1
ATOM 707 O O . GLN A 1 93 ? -12.900 13.896 12.537 1.00 82.69 93 GLN A O 1
ATOM 712 N N . ALA A 1 94 ? -14.927 12.988 12.911 1.00 82.00 94 ALA A N 1
ATOM 713 C CA . ALA A 1 94 ? -14.538 11.596 12.688 1.00 82.00 94 ALA A CA 1
ATOM 714 C C . ALA A 1 94 ? -14.754 11.138 11.235 1.00 82.00 94 ALA A C 1
ATOM 716 O O . ALA A 1 94 ? -13.906 10.439 10.690 1.00 82.00 94 ALA A O 1
ATOM 717 N N . SER A 1 95 ? -15.809 11.612 10.569 1.00 80.88 95 SER A N 1
ATOM 718 C CA . SER A 1 95 ? -16.134 11.287 9.165 1.00 80.88 95 SER A CA 1
ATOM 719 C C . SER A 1 95 ? -15.056 11.684 8.148 1.00 80.88 95 SER A C 1
ATOM 721 O O . SER A 1 95 ? -15.034 11.165 7.038 1.00 80.88 95 SER A O 1
ATOM 723 N N . ALA A 1 96 ? -14.123 12.571 8.511 1.00 85.00 96 ALA A N 1
ATOM 724 C CA . ALA A 1 96 ? -12.953 12.874 7.684 1.00 85.00 96 ALA A CA 1
ATOM 725 C C . ALA A 1 96 ? -11.899 11.745 7.671 1.00 85.00 96 ALA A C 1
ATOM 727 O O . ALA A 1 96 ? -11.013 11.751 6.816 1.00 85.00 96 ALA A O 1
ATOM 728 N N . TYR A 1 97 ? -11.969 10.814 8.627 1.00 83.88 97 TYR A N 1
ATOM 729 C CA . TYR A 1 97 ? -10.991 9.743 8.846 1.00 83.88 97 TYR A CA 1
ATOM 730 C C . TYR A 1 97 ? -11.599 8.336 8.808 1.00 83.88 97 TYR A C 1
ATOM 732 O O . TYR A 1 97 ? -10.852 7.368 8.707 1.00 83.88 97 TYR A O 1
ATOM 740 N N . VAL A 1 98 ? -12.923 8.218 8.909 1.00 84.19 98 VAL A N 1
ATOM 741 C CA . VAL A 1 98 ? -13.655 6.948 8.885 1.00 84.19 98 VAL A CA 1
ATOM 742 C C . VAL A 1 98 ? -14.367 6.828 7.542 1.00 84.19 98 VAL A C 1
ATOM 744 O O . VAL A 1 98 ? -15.277 7.600 7.256 1.00 84.19 98 VAL A O 1
ATOM 747 N N . GLU A 1 99 ? -13.939 5.874 6.715 1.00 82.62 99 GLU A N 1
ATOM 748 C CA . GLU A 1 99 ? -14.573 5.592 5.420 1.00 82.62 99 GLU A CA 1
ATOM 749 C C . GLU A 1 99 ? -15.850 4.757 5.576 1.00 82.62 99 GLU A C 1
ATOM 751 O O . GLU A 1 99 ? -16.876 5.064 4.971 1.00 82.62 99 GLU A O 1
ATOM 756 N N . SER A 1 100 ? -15.801 3.716 6.409 1.00 82.31 100 SER A N 1
ATOM 757 C CA . SER A 1 100 ? -16.946 2.867 6.746 1.00 82.31 100 SER A CA 1
ATOM 758 C C . SER A 1 100 ? -16.792 2.286 8.153 1.00 82.31 100 SER A C 1
ATOM 760 O O . SER A 1 100 ? -15.690 2.261 8.706 1.00 82.31 100 SER A O 1
ATOM 762 N N . TYR A 1 101 ? -17.904 1.858 8.747 1.00 87.00 101 TYR A N 1
ATOM 763 C CA . TYR A 1 101 ? -17.928 1.125 10.008 1.00 87.00 101 TYR A CA 1
ATOM 764 C C . TYR A 1 101 ? -19.007 0.042 9.945 1.00 87.00 101 TYR A C 1
ATOM 766 O O . TYR A 1 101 ? -20.044 0.227 9.307 1.00 87.00 101 TYR A O 1
ATOM 774 N N . GLU A 1 102 ? -18.765 -1.081 10.613 1.00 85.12 102 GLU A N 1
ATOM 775 C CA . GLU A 1 102 ? -19.719 -2.180 10.735 1.00 85.12 102 GLU A CA 1
ATOM 776 C C . GLU A 1 102 ? -19.777 -2.628 12.195 1.00 85.12 102 GLU A C 1
ATOM 778 O O . GLU A 1 102 ? -18.759 -2.666 12.893 1.00 85.12 102 GLU A O 1
ATOM 783 N N . HIS A 1 103 ? -20.985 -2.917 12.678 1.00 87.88 103 HIS A N 1
ATOM 784 C CA . HIS A 1 103 ? -21.172 -3.477 14.008 1.00 87.88 103 HIS A CA 1
ATOM 785 C C . HIS A 1 103 ? -21.161 -5.005 13.922 1.00 87.88 103 HIS A C 1
ATOM 787 O O . HIS A 1 103 ? -22.035 -5.601 13.298 1.00 87.88 103 HIS A O 1
ATOM 793 N N . GLU A 1 104 ? -20.194 -5.630 14.593 1.00 86.12 104 GLU A N 1
ATOM 794 C CA . GLU A 1 104 ? -20.112 -7.084 14.724 1.00 86.12 104 GLU A CA 1
ATOM 795 C C . GLU A 1 104 ? -20.737 -7.540 16.053 1.00 86.12 104 GLU A C 1
ATOM 797 O O . GLU A 1 104 ? -20.395 -7.062 17.145 1.00 86.12 104 GLU A O 1
ATOM 802 N N . SER A 1 105 ? -21.699 -8.461 15.972 1.00 87.88 105 SER A N 1
ATOM 803 C CA . SER A 1 105 ? -22.306 -9.087 17.155 1.00 87.88 105 SER A CA 1
ATOM 804 C C . SER A 1 105 ? -21.411 -10.181 17.747 1.00 87.88 105 SER A C 1
ATOM 806 O O . SER A 1 105 ? -20.569 -10.746 17.059 1.00 87.88 105 SER A O 1
ATOM 808 N N . GLN A 1 106 ? -21.610 -10.526 19.026 1.00 86.31 106 GLN A N 1
ATOM 809 C CA . GLN A 1 106 ? -20.824 -11.590 19.674 1.00 86.31 106 GLN A CA 1
ATOM 810 C C . GLN A 1 106 ? -20.996 -12.951 18.981 1.00 86.31 106 GLN A C 1
ATOM 812 O O . GLN A 1 106 ? -20.039 -13.717 18.906 1.00 86.31 106 GLN A O 1
ATOM 817 N N . ASP A 1 107 ? -22.193 -13.232 18.459 1.00 86.88 107 ASP A N 1
ATOM 818 C CA . ASP A 1 107 ? -22.478 -14.470 17.731 1.00 86.88 107 ASP A CA 1
ATOM 819 C C . ASP A 1 107 ? -21.740 -14.506 16.385 1.00 86.88 107 ASP A C 1
ATOM 821 O O . ASP A 1 107 ? -21.097 -15.506 16.071 1.00 86.88 107 ASP A O 1
ATOM 825 N N . GLN A 1 108 ? -21.748 -13.396 15.633 1.00 82.38 108 GLN A N 1
ATOM 826 C CA . GLN A 1 108 ? -20.968 -13.269 14.393 1.00 82.38 108 GLN A CA 1
ATOM 827 C C . GLN A 1 108 ? -19.463 -13.388 14.650 1.00 82.38 108 GLN A C 1
ATOM 829 O O . GLN A 1 108 ? -18.786 -14.121 13.936 1.00 82.38 108 GLN A O 1
ATOM 834 N N . ALA A 1 109 ? -18.949 -12.728 15.692 1.00 84.56 109 ALA A N 1
ATOM 835 C CA . ALA A 1 109 ? -17.541 -12.809 16.078 1.00 84.56 109 ALA A CA 1
ATOM 836 C C . ALA A 1 109 ? -17.114 -14.254 16.391 1.00 84.56 109 ALA A C 1
ATOM 838 O O . ALA A 1 109 ? -16.008 -14.681 16.057 1.00 84.56 109 ALA A O 1
ATOM 839 N N . LEU A 1 110 ? -17.998 -15.020 17.043 1.00 86.69 110 LEU A N 1
ATOM 840 C CA . LEU A 1 110 ? -17.759 -16.423 17.359 1.00 86.69 110 LEU A CA 1
ATOM 841 C C . LEU A 1 110 ? -17.759 -17.303 16.104 1.00 86.69 110 LEU A C 1
ATOM 843 O O . LEU A 1 110 ? -16.926 -18.202 16.015 1.00 86.69 110 LEU A O 1
ATOM 847 N N . GLU A 1 111 ? -18.671 -17.060 15.163 1.00 89.94 111 GLU A N 1
ATOM 848 C CA . GLU A 1 111 ? -18.736 -17.768 13.878 1.00 89.94 111 GLU A CA 1
ATOM 849 C C . GLU A 1 111 ? -17.465 -17.515 13.050 1.00 89.94 111 GLU A C 1
ATOM 851 O O . GLU A 1 111 ? -16.778 -18.464 12.683 1.00 89.94 111 GLU A O 1
ATOM 856 N N . LEU A 1 112 ? -17.064 -16.247 12.901 1.00 82.12 112 LEU A N 1
ATOM 857 C CA . LEU A 1 112 ? -15.824 -15.832 12.230 1.00 82.12 112 LEU A CA 1
ATOM 858 C C . LEU A 1 112 ? -14.554 -16.418 12.861 1.00 82.12 112 LEU A C 1
ATOM 860 O O . LEU A 1 112 ? -13.572 -16.648 12.163 1.00 82.12 112 LEU A O 1
ATOM 864 N N . PHE A 1 113 ? -14.542 -16.635 14.178 1.00 80.00 113 PHE A N 1
ATOM 865 C CA . PHE A 1 113 ? -13.403 -17.250 14.864 1.00 80.00 113 PHE A CA 1
ATOM 866 C C . PHE A 1 113 ? -13.303 -18.767 14.631 1.00 80.00 113 PHE A C 1
ATOM 868 O O . PHE A 1 113 ? -12.232 -19.346 14.820 1.00 80.00 113 PHE A O 1
ATOM 875 N N . GLN A 1 114 ? -14.419 -19.425 14.310 1.00 85.06 114 GLN A N 1
ATOM 876 C CA . GLN A 1 114 ? -14.480 -20.878 14.133 1.00 85.06 114 GLN A CA 1
ATOM 877 C C . GLN A 1 114 ? -14.180 -21.337 12.699 1.00 85.06 114 GLN A C 1
ATOM 879 O O . GLN A 1 114 ? -13.818 -22.506 12.532 1.00 85.06 114 GLN A O 1
ATOM 884 N N . ASP A 1 115 ? -14.319 -20.449 11.713 1.00 68.94 115 ASP A N 1
ATOM 885 C CA . ASP A 1 115 ? -13.910 -20.661 10.315 1.00 68.94 115 ASP A CA 1
ATOM 886 C C . ASP A 1 115 ? -12.382 -20.564 10.112 1.00 68.94 115 ASP A C 1
ATOM 888 O O . ASP A 1 115 ? -11.842 -21.365 9.306 1.00 68.94 115 ASP A O 1
#

Secondary structure (DSSP, 8-state):
-HHHHHHHHHHHHHHHTHHHHHHHHHHHHHHHHHHHHHHHHHHHHHHHHHHHHTT-----PPP-TT---GGGTT-SPPHHHHHHHHHHHTSTTTTTT-S---PPPHHHHHHHHH-

Foldseek 3Di:
DPVVVVVVVVVVVCVVVVVVVVVVVVVVVVVVVVVVVVVVVVVVVVVVCCVVVVPPDDDDDFFAQPDPDPVCPVHGDDPVNVVVVVVVCVDPVNVVPDPDDDDDDPVNVVVVVVD

Sequence (115 aa):
MRFAFIVSETLSGIRRNLSMVISVVLVTFISLTFVGSAGLLQMQINQMKGYWYDRVEVAIFLCNDTSTAASCAGGAVTDSQREAIEAQLESQQASAYVESYEHESQDQALELFQD